Protein AF-A0A914S9L3-F1 (afdb_monomer_lite)

Foldseek 3Di:
DDDDQPLVPDDLVVCVVVLPQDDPDDDVSVVVNVVSVVVSCVSCVCVPPDDPPPDDDDDFDDDDPVLVVVVVVLLVPWPQEEEEDEPQLCDPPDHLQRSLVVVLVSLHQYEYYDNRPCSVHDPHPRYDDPPPLVSQQPTQEYEYAQDDQDVVVPSVPSHHPNHDYHYHHRDPD

pLDDT: mean 90.33, std 7.85, range [49.84, 98.0]

Sequence (173 aa):
FIEFPIDVLFPYQTVVAEAGLVKNPQGFQKILNFYLFYHISRQFGDAHNVTDTTPIPVTIPQPKLEDIEKVADIIAKAERPLLLLGSQSTLPPIKASDLRSIVEKLGIPTYLGGMSRGLLGAKSDIQMRQNRREALKDADVVILAGTVCDFRLGYGKVLSRKSKVISINRDYS

Radius of gyration: 26.22 Å; chains: 1; bounding box: 66×36×62 Å

Secondary structure (DSSP, 8-state):
-----HHHHS-HHHHHHHS-PPSS--THHHHHHHHHHHHHHHHHTTTTS----SPPPPP-PPPPHHHHHHHHHHHHT-SSEEEEE-GGGGSTTS-HHHHHHHHHHH---EEE-GGGTTTT-TT-SSEE-S-HHHHHHH-SEEEEES--SSGGGGGGTTS-TTSEEEEE-S---

Structure (mmCIF, N/CA/C/O backbone):
data_AF-A0A914S9L3-F1
#
_entry.id   AF-A0A914S9L3-F1
#
loop_
_atom_site.group_PDB
_atom_site.id
_atom_site.type_symbol
_atom_site.label_atom_id
_atom_site.label_alt_id
_atom_site.label_comp_id
_atom_site.label_asym_id
_atom_site.label_entity_id
_atom_site.label_seq_id
_atom_site.pdbx_PDB_ins_code
_atom_site.Cartn_x
_atom_site.Cartn_y
_atom_site.Cartn_z
_atom_site.occupancy
_atom_site.B_iso_or_equiv
_atom_site.auth_seq_id
_atom_site.auth_comp_id
_atom_site.auth_asym_id
_atom_site.auth_atom_id
_atom_site.pdbx_PDB_model_num
ATOM 1 N N . PHE A 1 1 ? 25.127 16.472 -15.544 1.00 49.84 1 PHE A N 1
ATOM 2 C CA . PHE A 1 1 ? 24.854 15.833 -16.842 1.00 49.84 1 PHE A CA 1
ATOM 3 C C . PHE A 1 1 ? 24.747 14.341 -16.593 1.00 49.84 1 PHE A C 1
ATOM 5 O O . PHE A 1 1 ? 25.590 13.816 -15.880 1.00 49.84 1 PHE A O 1
ATOM 12 N N . ILE A 1 2 ? 23.665 13.702 -17.038 1.00 56.25 2 ILE A N 1
ATOM 13 C CA . ILE A 1 2 ? 23.521 12.243 -16.971 1.00 56.25 2 ILE A CA 1
ATOM 14 C C . ILE A 1 2 ? 24.051 11.730 -18.306 1.00 56.25 2 ILE A C 1
ATOM 16 O O . ILE A 1 2 ? 23.477 12.053 -19.343 1.00 56.25 2 ILE A O 1
ATOM 20 N N . GLU A 1 3 ? 25.167 11.011 -18.285 1.00 64.19 3 GLU A N 1
ATOM 21 C CA . GLU A 1 3 ? 25.662 10.302 -19.463 1.00 64.19 3 GLU A CA 1
ATOM 22 C C . GLU A 1 3 ? 24.823 9.039 -19.622 1.00 64.19 3 GLU A C 1
ATOM 24 O O . GLU A 1 3 ? 24.785 8.189 -18.731 1.00 64.19 3 GLU A O 1
ATOM 29 N N . PHE A 1 4 ? 24.075 8.966 -20.719 1.00 74.94 4 PHE A N 1
ATOM 30 C CA . PHE A 1 4 ? 23.221 7.828 -21.019 1.00 74.94 4 PHE A CA 1
ATOM 31 C C . PHE A 1 4 ? 23.832 7.038 -22.179 1.00 74.94 4 PHE A C 1
ATOM 33 O O . PHE A 1 4 ? 24.226 7.660 -23.170 1.00 74.94 4 PHE A O 1
ATOM 40 N N . PRO A 1 5 ? 23.925 5.701 -22.087 1.00 77.94 5 PRO A N 1
ATOM 41 C CA . PRO A 1 5 ? 24.462 4.891 -23.172 1.00 77.94 5 PRO A CA 1
ATOM 42 C C . PRO A 1 5 ? 23.642 5.066 -24.458 1.00 77.94 5 PRO A C 1
ATOM 44 O O . PRO A 1 5 ? 22.407 5.039 -24.443 1.00 77.94 5 PRO A O 1
ATOM 47 N N . ILE A 1 6 ? 24.332 5.289 -25.576 1.00 78.81 6 ILE A N 1
ATOM 48 C CA . ILE A 1 6 ? 23.706 5.604 -26.870 1.00 78.81 6 ILE A CA 1
ATOM 49 C C . ILE A 1 6 ? 22.896 4.426 -27.436 1.00 78.81 6 ILE A C 1
ATOM 51 O O . ILE A 1 6 ? 21.901 4.610 -28.131 1.00 78.81 6 ILE A O 1
ATOM 55 N N . ASP A 1 7 ? 23.277 3.207 -27.080 1.00 76.38 7 ASP A N 1
ATOM 56 C CA . ASP A 1 7 ? 22.676 1.939 -27.487 1.00 76.38 7 ASP A CA 1
ATOM 57 C C . ASP A 1 7 ? 21.311 1.642 -26.849 1.00 76.38 7 ASP A C 1
ATOM 59 O O . ASP A 1 7 ? 20.641 0.692 -27.249 1.00 76.38 7 ASP A O 1
ATOM 63 N N . VAL A 1 8 ? 20.866 2.469 -25.899 1.00 78.94 8 VAL A N 1
ATOM 64 C CA . VAL A 1 8 ? 19.564 2.314 -25.230 1.00 78.94 8 VAL A CA 1
ATOM 65 C C . VAL A 1 8 ? 18.467 3.152 -25.889 1.00 78.94 8 VAL A C 1
ATOM 67 O O . VAL A 1 8 ? 17.295 2.783 -25.842 1.00 78.94 8 VAL A O 1
ATOM 70 N N . LEU A 1 9 ? 18.822 4.293 -26.484 1.00 80.38 9 LEU A N 1
ATOM 71 C CA . LEU A 1 9 ? 17.847 5.274 -26.980 1.00 80.38 9 LEU A CA 1
ATOM 72 C C . LEU A 1 9 ? 17.793 5.367 -28.503 1.00 80.38 9 LEU A C 1
ATOM 74 O O . LEU A 1 9 ? 16.810 5.884 -29.036 1.00 80.38 9 LEU A O 1
ATOM 78 N N . PHE A 1 10 ? 18.831 4.898 -29.199 1.00 85.19 10 PHE A N 1
ATOM 79 C CA . PHE A 1 10 ? 18.973 5.110 -30.634 1.00 85.19 10 PHE A CA 1
ATOM 80 C C . PHE A 1 10 ? 18.901 3.808 -31.444 1.00 85.19 10 PHE A C 1
ATOM 82 O O . PHE A 1 10 ? 19.302 2.746 -30.962 1.00 85.19 10 PHE A O 1
ATOM 89 N N . PRO A 1 11 ? 18.410 3.869 -32.697 1.00 85.69 11 PRO A N 1
ATOM 90 C CA . PRO A 1 11 ? 18.374 2.713 -33.585 1.00 85.69 11 PRO A CA 1
ATOM 91 C C . PRO A 1 11 ? 19.768 2.151 -33.875 1.00 85.69 11 PRO A C 1
ATOM 93 O O . PRO A 1 11 ? 20.753 2.892 -33.906 1.00 85.69 11 PRO A O 1
ATOM 96 N N . TYR A 1 12 ? 19.825 0.860 -34.217 1.00 87.31 12 TYR A N 1
ATOM 97 C CA . TYR A 1 12 ? 21.055 0.133 -34.562 1.00 87.31 12 TYR A CA 1
ATOM 98 C C . TYR A 1 12 ? 21.998 0.920 -35.488 1.00 87.31 12 TYR A C 1
ATOM 100 O O . TYR A 1 12 ? 23.195 1.008 -35.231 1.00 87.31 12 TYR A O 1
ATOM 108 N N . GLN A 1 13 ? 21.461 1.540 -36.545 1.00 87.81 13 GLN A N 1
ATOM 109 C CA . GLN A 1 13 ? 22.257 2.289 -37.525 1.00 87.81 13 GLN A CA 1
ATOM 110 C C . GLN A 1 13 ? 23.006 3.473 -36.898 1.00 87.81 13 GLN A C 1
ATOM 112 O O . GLN A 1 13 ? 24.176 3.694 -37.205 1.00 87.81 13 GLN A O 1
ATOM 117 N N . THR A 1 14 ? 22.348 4.207 -35.999 1.00 89.00 14 THR A N 1
ATOM 118 C CA . THR A 1 14 ? 22.943 5.333 -35.270 1.00 89.00 14 THR A CA 1
ATOM 119 C C . THR A 1 14 ? 24.004 4.841 -34.293 1.00 89.00 14 THR A C 1
ATOM 121 O O . THR A 1 14 ? 25.092 5.402 -34.231 1.00 89.00 14 THR A O 1
ATOM 124 N N . VAL A 1 15 ? 23.724 3.746 -33.584 1.00 88.25 15 VAL A N 1
ATOM 125 C CA . VAL A 1 15 ? 24.660 3.160 -32.617 1.00 88.25 15 VAL A CA 1
ATOM 126 C C . VAL A 1 15 ? 25.930 2.674 -33.308 1.00 88.25 15 VAL A C 1
ATOM 128 O O . VAL A 1 15 ? 27.018 2.972 -32.839 1.00 88.25 15 VAL A O 1
ATOM 131 N N . VAL A 1 16 ? 25.823 1.989 -34.451 1.00 87.69 16 VAL A N 1
ATOM 132 C CA . VAL A 1 16 ? 26.992 1.523 -35.221 1.00 87.69 16 VAL A CA 1
ATOM 133 C C . VAL A 1 16 ? 27.832 2.687 -35.751 1.00 87.69 16 VAL A C 1
ATOM 135 O O . VAL A 1 16 ? 29.059 2.584 -35.768 1.00 87.69 16 VAL A O 1
ATOM 138 N N . ALA A 1 17 ? 27.198 3.784 -36.173 1.00 87.44 17 ALA A N 1
ATOM 139 C CA . ALA A 1 17 ? 27.902 4.968 -36.664 1.00 87.44 17 ALA A CA 1
ATOM 140 C C . ALA A 1 17 ? 28.717 5.661 -35.558 1.00 87.44 17 ALA A C 1
ATOM 142 O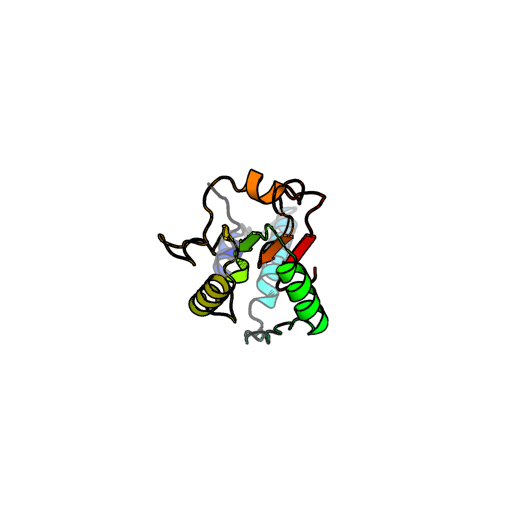 O . ALA A 1 17 ? 29.843 6.091 -35.802 1.00 87.44 17 ALA A O 1
ATOM 143 N N . GLU A 1 18 ? 28.173 5.707 -34.342 1.00 86.31 18 GLU A N 1
ATOM 144 C CA . GLU A 1 18 ? 28.767 6.383 -33.181 1.00 86.31 18 GLU A CA 1
ATOM 145 C C . GLU A 1 18 ? 29.601 5.444 -32.287 1.00 86.31 18 GLU A C 1
ATOM 147 O O . GLU A 1 18 ? 30.275 5.887 -31.360 1.00 86.31 18 GLU A O 1
ATOM 152 N N . ALA A 1 19 ? 29.616 4.138 -32.573 1.00 84.31 19 ALA A N 1
ATOM 153 C CA . ALA A 1 19 ? 30.314 3.115 -31.788 1.00 84.31 19 ALA A CA 1
ATOM 154 C C . ALA A 1 19 ? 31.848 3.239 -31.781 1.00 84.31 19 ALA A C 1
ATOM 156 O O . ALA A 1 19 ? 32.520 2.469 -31.097 1.00 84.31 19 ALA A O 1
ATOM 157 N N . GLY A 1 20 ? 32.423 4.157 -32.563 1.00 84.88 20 GLY A N 1
ATOM 158 C CA . GLY A 1 20 ? 33.872 4.363 -32.620 1.00 84.88 20 GLY A CA 1
ATOM 159 C C . GLY A 1 20 ? 34.635 3.260 -33.364 1.00 84.88 20 GLY A C 1
ATOM 160 O O . GLY A 1 20 ? 35.818 3.043 -33.100 1.00 84.88 20 GLY A O 1
ATOM 161 N N . LEU A 1 21 ? 33.985 2.553 -34.297 1.00 86.44 21 LEU A N 1
ATOM 162 C CA . LEU A 1 21 ? 34.627 1.520 -35.116 1.00 86.44 21 LEU A CA 1
ATOM 163 C C . LEU A 1 21 ? 35.673 2.135 -36.062 1.00 86.44 21 LEU A C 1
ATOM 165 O O . LEU A 1 21 ? 35.363 2.957 -36.925 1.00 86.44 21 LEU A O 1
ATOM 169 N N . VAL A 1 22 ? 36.926 1.693 -35.936 1.00 88.25 22 VAL A N 1
ATOM 170 C CA . VAL A 1 22 ? 38.043 2.204 -36.747 1.00 88.25 22 VAL A CA 1
ATOM 171 C C . VAL A 1 22 ? 38.074 1.522 -38.120 1.00 88.25 22 VAL A C 1
ATOM 173 O O . VAL A 1 22 ? 38.009 0.294 -38.204 1.00 88.25 22 VAL A O 1
ATOM 176 N N . LYS A 1 23 ? 38.230 2.295 -39.206 1.00 81.56 23 LYS A N 1
ATOM 177 C CA . LYS A 1 23 ? 38.482 1.755 -40.557 1.00 81.56 23 LYS A CA 1
ATOM 178 C C . LYS A 1 23 ? 39.932 1.258 -40.652 1.00 81.56 23 LYS A C 1
ATOM 180 O O . LYS A 1 23 ? 40.851 2.022 -40.391 1.00 81.56 23 L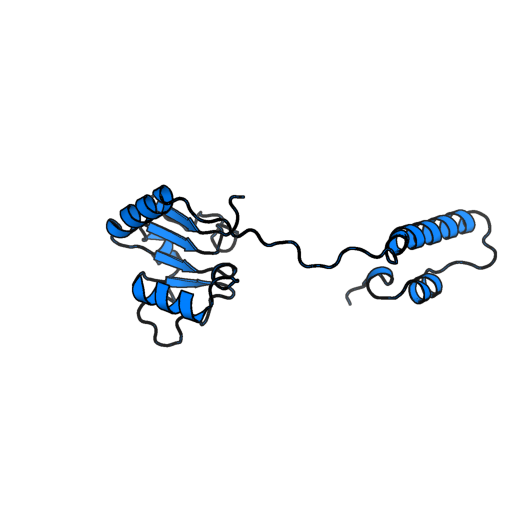YS A O 1
ATOM 185 N N . ASN A 1 24 ? 40.129 0.001 -41.062 1.00 85.25 24 ASN A N 1
ATOM 186 C CA . ASN A 1 24 ? 41.428 -0.698 -41.137 1.00 85.25 24 ASN A CA 1
ATOM 187 C C . ASN A 1 24 ? 42.161 -0.869 -39.784 1.00 85.25 24 ASN A C 1
ATOM 189 O O . ASN A 1 24 ? 43.289 -0.398 -39.629 1.00 85.25 24 ASN A O 1
ATOM 193 N N . PRO A 1 25 ? 41.561 -1.572 -38.804 1.00 85.75 25 PRO A N 1
ATOM 194 C CA . PRO A 1 25 ? 42.150 -1.733 -37.476 1.00 85.75 25 PRO A CA 1
ATOM 195 C C . PRO A 1 25 ? 43.428 -2.588 -37.501 1.00 85.75 25 PRO A C 1
ATOM 197 O O . PRO A 1 25 ? 43.487 -3.639 -38.150 1.00 85.75 25 PRO A O 1
ATOM 200 N N . GLN A 1 26 ? 44.439 -2.186 -36.727 1.00 88.31 26 GLN A N 1
ATOM 201 C CA . GLN A 1 26 ? 45.684 -2.939 -36.525 1.00 88.31 26 GLN A CA 1
ATOM 202 C C . GLN A 1 26 ? 45.904 -3.283 -35.045 1.00 88.31 26 GLN A C 1
ATOM 204 O O . GLN A 1 26 ? 45.507 -2.539 -34.149 1.00 88.31 26 GLN A O 1
ATOM 209 N N . GLY A 1 27 ? 46.536 -4.432 -34.777 1.00 90.81 27 GLY A N 1
ATOM 210 C CA . GLY A 1 27 ? 46.868 -4.871 -33.415 1.00 90.81 27 GLY A CA 1
ATOM 211 C C . GLY A 1 27 ? 45.658 -4.888 -32.470 1.00 90.81 27 GLY A C 1
ATOM 212 O O . GLY A 1 27 ? 44.623 -5.475 -32.789 1.00 90.81 27 GLY A O 1
ATOM 213 N N . PHE A 1 28 ? 45.778 -4.209 -31.325 1.00 88.94 28 PHE A N 1
ATOM 214 C CA . PHE A 1 28 ? 44.733 -4.104 -30.296 1.00 88.94 28 PHE A CA 1
ATOM 215 C C . PHE A 1 28 ? 43.406 -3.525 -30.820 1.00 88.94 28 PHE A C 1
ATOM 217 O O . PHE A 1 28 ? 42.339 -3.922 -30.357 1.00 88.94 28 PHE A O 1
ATOM 224 N N . GLN A 1 29 ? 43.440 -2.664 -31.846 1.00 87.62 29 GLN A N 1
ATOM 225 C CA . GLN A 1 29 ? 42.220 -2.103 -32.439 1.00 87.62 29 GLN A CA 1
ATOM 226 C C . GLN A 1 29 ? 41.338 -3.172 -33.095 1.00 87.62 29 GLN A C 1
ATOM 228 O O . GLN A 1 29 ? 40.126 -2.998 -33.161 1.00 87.62 29 GLN A O 1
ATOM 233 N N . LYS A 1 30 ? 41.907 -4.300 -33.553 1.00 88.94 30 LYS A N 1
ATOM 234 C CA . LYS A 1 30 ? 41.105 -5.419 -34.082 1.00 88.94 30 LYS A CA 1
ATOM 235 C C . LYS A 1 30 ? 40.271 -6.066 -32.982 1.00 88.94 30 LYS A C 1
ATOM 237 O O . LYS A 1 30 ? 39.103 -6.365 -33.204 1.00 88.94 30 LYS A O 1
ATOM 242 N N . ILE A 1 31 ? 40.873 -6.247 -31.806 1.00 91.25 31 ILE A N 1
ATOM 243 C CA . ILE A 1 31 ? 40.211 -6.819 -30.629 1.00 91.25 31 ILE A CA 1
ATOM 244 C C . ILE A 1 31 ? 39.111 -5.869 -30.154 1.00 91.25 31 ILE A C 1
ATOM 246 O O . ILE A 1 31 ? 37.989 -6.304 -29.912 1.00 91.25 31 ILE A O 1
ATOM 250 N N . LEU A 1 32 ? 39.411 -4.568 -30.094 1.00 90.50 32 LEU A N 1
ATOM 251 C CA . LEU A 1 32 ? 38.443 -3.549 -29.699 1.00 90.50 32 LEU A CA 1
ATOM 252 C C . LEU A 1 32 ? 37.257 -3.471 -30.675 1.00 90.50 32 LEU A C 1
ATOM 254 O O . LEU A 1 32 ? 36.113 -3.547 -30.237 1.00 90.50 32 LEU A O 1
ATOM 258 N N . ASN A 1 33 ? 37.508 -3.403 -31.989 1.00 92.75 33 ASN A N 1
ATOM 259 C CA . ASN A 1 33 ? 36.442 -3.419 -32.997 1.00 92.75 33 ASN A CA 1
ATOM 260 C C . ASN A 1 33 ? 35.598 -4.701 -32.915 1.00 92.75 33 ASN A C 1
ATOM 262 O O . ASN A 1 33 ? 34.377 -4.624 -33.013 1.00 92.75 33 ASN A O 1
ATOM 266 N N . PHE A 1 34 ? 36.226 -5.869 -32.730 1.00 91.81 34 PHE A N 1
ATOM 267 C CA . PHE A 1 34 ? 35.504 -7.135 -32.573 1.00 91.81 34 PHE A CA 1
ATOM 268 C C . PHE A 1 34 ? 34.586 -7.109 -31.348 1.00 91.81 34 PHE A C 1
ATOM 270 O O . PHE A 1 34 ? 33.416 -7.466 -31.457 1.00 91.81 34 PHE A O 1
ATOM 277 N N . TYR A 1 35 ? 35.090 -6.645 -30.202 1.00 92.06 35 TYR A N 1
ATOM 278 C CA . TYR A 1 35 ? 34.305 -6.522 -28.977 1.00 92.06 35 TYR A CA 1
ATOM 279 C C . TYR A 1 35 ? 33.110 -5.577 -29.152 1.00 92.06 35 TYR A C 1
ATOM 281 O O . TYR A 1 35 ? 31.988 -5.951 -28.817 1.00 92.06 35 TYR A O 1
ATOM 289 N N . LEU A 1 36 ? 33.337 -4.385 -29.714 1.00 90.88 36 LEU A N 1
ATOM 290 C CA . LEU A 1 36 ? 32.282 -3.398 -29.959 1.00 90.88 36 LEU A CA 1
ATOM 291 C C . LEU A 1 36 ? 31.215 -3.958 -30.900 1.00 90.88 36 LEU A C 1
ATOM 293 O O . LEU A 1 36 ? 30.026 -3.896 -30.600 1.00 90.88 36 LEU A O 1
ATOM 297 N N . PHE A 1 37 ? 31.637 -4.579 -32.001 1.00 90.31 37 PHE A N 1
ATOM 298 C CA . PHE A 1 37 ? 30.714 -5.182 -32.952 1.00 90.31 37 PHE A CA 1
ATOM 299 C C . PHE A 1 37 ? 29.922 -6.340 -32.334 1.00 90.31 37 PHE A C 1
ATOM 301 O O . PHE A 1 37 ? 28.712 -6.423 -32.528 1.00 90.31 37 PHE A O 1
ATOM 308 N N . TYR A 1 38 ? 30.570 -7.207 -31.549 1.00 91.50 38 TYR A N 1
ATOM 309 C CA . TYR A 1 38 ? 29.905 -8.293 -30.829 1.00 91.50 38 TYR A CA 1
ATOM 310 C C . TYR A 1 38 ? 28.891 -7.766 -29.807 1.00 91.50 38 TYR A C 1
ATOM 312 O O . TYR A 1 38 ? 27.777 -8.276 -29.735 1.00 91.50 38 TYR A O 1
ATOM 320 N N . HIS A 1 39 ? 29.248 -6.733 -29.041 1.00 89.06 39 HIS A N 1
ATOM 321 C CA . HIS A 1 39 ? 28.364 -6.125 -28.050 1.00 89.06 39 HIS A CA 1
ATOM 322 C C . HIS A 1 39 ? 27.108 -5.533 -28.699 1.00 89.06 39 HIS A C 1
ATOM 324 O O . HIS A 1 39 ? 25.997 -5.861 -28.287 1.00 89.06 39 HIS A O 1
ATOM 330 N N . ILE A 1 40 ? 27.277 -4.753 -29.772 1.00 89.94 40 ILE A N 1
ATOM 331 C CA . ILE A 1 40 ? 26.158 -4.175 -30.528 1.00 89.94 40 ILE A CA 1
ATOM 332 C C . ILE A 1 40 ? 25.315 -5.291 -31.156 1.00 89.94 40 ILE A C 1
ATOM 334 O O . ILE A 1 40 ? 24.093 -5.286 -31.039 1.00 89.94 40 ILE A O 1
ATOM 338 N N . SER A 1 41 ? 25.951 -6.295 -31.764 1.00 88.88 41 SER A N 1
ATOM 339 C CA . SER A 1 41 ? 25.240 -7.431 -32.364 1.00 88.88 41 SER A CA 1
ATOM 340 C C . SER A 1 41 ? 24.439 -8.220 -31.329 1.00 88.88 41 SER A C 1
ATOM 342 O O . SER A 1 41 ? 23.335 -8.656 -31.619 1.00 88.88 41 SER A O 1
ATOM 344 N N . ARG A 1 42 ? 24.957 -8.383 -30.108 1.00 89.25 42 ARG A N 1
ATOM 345 C CA . ARG A 1 42 ? 24.240 -9.036 -29.008 1.00 89.25 42 ARG A CA 1
ATOM 346 C C . ARG A 1 42 ? 23.064 -8.193 -28.512 1.00 89.25 42 ARG A C 1
ATOM 348 O O . ARG A 1 42 ? 22.011 -8.752 -28.237 1.00 89.25 42 ARG A O 1
ATOM 355 N N . GLN A 1 43 ? 23.242 -6.879 -28.393 1.00 88.38 43 GLN A N 1
ATOM 356 C CA . GLN A 1 43 ? 22.202 -5.964 -27.918 1.00 88.38 43 GLN A CA 1
ATOM 357 C C . GLN A 1 43 ? 21.021 -5.883 -28.897 1.00 88.38 43 GLN A C 1
ATOM 359 O O . GLN A 1 43 ? 19.867 -5.875 -28.478 1.00 88.38 43 GLN A O 1
ATOM 364 N N . PHE A 1 44 ? 21.308 -5.864 -30.203 1.00 87.81 44 PHE A N 1
ATOM 365 C CA . PHE A 1 44 ? 20.299 -5.747 -31.261 1.00 87.81 44 PHE A CA 1
ATOM 366 C C . PHE A 1 44 ? 19.903 -7.085 -31.905 1.00 87.81 44 PHE A C 1
ATOM 368 O O . PHE A 1 44 ? 18.999 -7.107 -32.737 1.00 87.81 44 PHE A O 1
ATOM 375 N N . GLY A 1 45 ? 20.544 -8.197 -31.531 1.00 85.50 45 GLY A N 1
ATOM 376 C CA . GLY A 1 45 ? 20.404 -9.495 -32.203 1.00 85.50 45 GLY A CA 1
ATOM 377 C C . GLY A 1 45 ? 18.979 -10.045 -32.217 1.00 85.50 45 GLY A C 1
ATOM 378 O O . GLY A 1 45 ? 18.559 -10.610 -33.221 1.00 85.50 45 GLY A O 1
ATOM 379 N N . ASP A 1 46 ? 18.218 -9.789 -31.152 1.00 82.06 46 ASP A N 1
ATOM 380 C CA . ASP A 1 46 ? 16.805 -10.171 -31.044 1.00 82.06 46 ASP A CA 1
ATOM 381 C C . ASP A 1 46 ? 15.838 -8.990 -31.236 1.00 82.06 46 ASP A C 1
ATOM 383 O O . ASP A 1 46 ? 14.623 -9.169 -31.174 1.00 82.06 46 ASP A O 1
ATOM 387 N N . ALA A 1 47 ? 16.341 -7.777 -31.499 1.00 78.12 47 ALA A N 1
ATOM 388 C CA . ALA A 1 47 ? 15.521 -6.561 -31.540 1.00 78.12 47 ALA A CA 1
ATOM 389 C C . ALA A 1 47 ? 14.485 -6.551 -32.678 1.00 78.12 47 ALA A C 1
ATOM 391 O O . ALA A 1 47 ? 13.512 -5.801 -32.626 1.00 78.12 47 ALA A O 1
ATOM 392 N N . HIS A 1 48 ? 14.698 -7.369 -33.712 1.00 78.38 48 HIS A N 1
ATOM 393 C CA . HIS A 1 48 ? 13.817 -7.476 -34.878 1.00 78.38 48 HIS A CA 1
ATOM 394 C C . HIS A 1 48 ? 12.980 -8.757 -34.897 1.00 78.38 48 HIS A C 1
ATOM 396 O O . HIS A 1 48 ? 12.190 -8.954 -35.823 1.00 78.38 48 HIS A O 1
ATOM 402 N N . ASN A 1 49 ? 13.125 -9.621 -33.891 1.00 84.81 49 ASN A N 1
ATOM 403 C CA . ASN A 1 49 ? 12.280 -10.796 -33.773 1.00 84.81 49 ASN A CA 1
ATOM 404 C C . ASN A 1 49 ? 10.869 -10.352 -33.385 1.00 84.81 49 ASN A C 1
ATOM 406 O O . ASN A 1 49 ? 10.678 -9.599 -32.429 1.00 84.81 49 ASN A O 1
ATOM 410 N N . VAL A 1 50 ? 9.872 -10.819 -34.138 1.00 83.00 50 VAL A N 1
ATOM 411 C CA . VAL A 1 50 ? 8.468 -10.572 -33.809 1.00 83.00 50 VAL A CA 1
ATOM 412 C C . VAL A 1 50 ? 8.162 -11.337 -32.530 1.00 83.00 50 VAL A C 1
ATOM 414 O O . VAL A 1 50 ? 8.028 -12.559 -32.537 1.00 83.00 50 VAL A O 1
ATOM 417 N N . THR A 1 51 ? 8.096 -10.613 -31.421 1.00 82.19 51 THR A N 1
ATOM 418 C CA . THR A 1 51 ? 7.647 -11.147 -30.143 1.00 82.19 51 THR A CA 1
ATOM 419 C C . THR A 1 51 ? 6.155 -10.904 -30.000 1.00 82.19 51 THR A C 1
ATOM 421 O O . THR A 1 51 ? 5.615 -9.896 -30.467 1.00 82.19 51 THR A O 1
ATOM 424 N N . ASP A 1 52 ? 5.472 -11.858 -29.377 1.00 85.44 52 ASP A N 1
ATOM 425 C CA . ASP A 1 52 ? 4.089 -11.654 -28.983 1.00 85.44 52 ASP A CA 1
ATOM 426 C C . ASP A 1 52 ? 4.041 -10.515 -27.953 1.00 85.44 52 ASP A C 1
ATOM 428 O O . ASP A 1 52 ? 4.549 -10.629 -26.839 1.00 85.44 52 ASP A O 1
ATOM 432 N N . THR A 1 53 ? 3.482 -9.385 -28.375 1.00 85.38 53 THR A N 1
ATOM 433 C CA . THR A 1 53 ? 3.287 -8.184 -27.552 1.00 85.38 53 THR A CA 1
ATOM 434 C C . THR A 1 53 ? 1.861 -8.104 -27.018 1.00 85.38 53 THR A C 1
ATOM 436 O O . THR A 1 53 ? 1.461 -7.075 -26.466 1.00 85.38 53 THR A O 1
ATOM 439 N N . THR A 1 54 ? 1.070 -9.172 -27.180 1.00 90.56 54 THR A N 1
ATOM 440 C CA . THR A 1 54 ? -0.261 -9.214 -26.592 1.00 90.56 54 THR A CA 1
ATOM 441 C C . THR A 1 54 ? -0.172 -9.137 -25.064 1.00 90.56 54 THR A C 1
ATOM 443 O O . THR A 1 54 ? 0.794 -9.608 -24.454 1.00 90.56 54 THR A O 1
ATOM 446 N N . PRO A 1 55 ? -1.150 -8.490 -24.406 1.00 86.00 55 PRO A N 1
ATOM 447 C CA . PRO A 1 55 ? -1.137 -8.373 -22.958 1.00 86.00 55 PRO A CA 1
ATOM 448 C C . PRO A 1 55 ? -1.138 -9.751 -22.295 1.00 86.00 55 PRO A C 1
ATOM 450 O O . PRO A 1 55 ? -2.018 -10.573 -22.552 1.00 86.00 55 PRO A O 1
ATOM 453 N N . ILE A 1 56 ? -0.189 -9.972 -21.386 1.00 86.88 56 ILE A N 1
ATOM 454 C CA . ILE A 1 56 ? -0.169 -11.168 -20.541 1.00 86.88 56 ILE A CA 1
ATOM 455 C C . ILE A 1 56 ? -1.491 -11.218 -19.755 1.00 86.88 56 ILE A C 1
ATOM 457 O O . ILE A 1 56 ? -1.872 -10.204 -19.153 1.00 86.88 56 ILE A O 1
ATOM 461 N N . PRO A 1 57 ? -2.202 -12.362 -19.733 1.00 84.69 57 PRO A N 1
ATOM 462 C CA . PRO A 1 57 ? -3.447 -12.480 -18.991 1.00 84.69 57 PRO A CA 1
ATOM 463 C C . PRO A 1 57 ? -3.208 -12.186 -17.507 1.00 84.69 57 PRO A C 1
ATOM 465 O O . PRO A 1 57 ? -2.393 -12.824 -16.838 1.00 84.69 57 PRO A O 1
ATOM 468 N N . VAL A 1 58 ? -3.931 -11.197 -16.984 1.00 81.88 58 VAL A N 1
ATOM 469 C CA . VAL A 1 58 ? -3.797 -10.768 -15.591 1.00 81.88 58 VAL A CA 1
ATOM 470 C C . VAL A 1 58 ? -4.627 -11.688 -14.704 1.00 81.88 58 VAL A C 1
ATOM 472 O O . VAL A 1 58 ? -5.852 -11.715 -14.798 1.00 81.88 58 VAL A O 1
ATOM 475 N N . THR A 1 59 ? -3.966 -12.405 -13.798 1.00 84.19 59 THR A N 1
ATOM 476 C CA . THR A 1 59 ? -4.651 -13.155 -12.739 1.00 84.19 59 THR A CA 1
ATOM 477 C C . THR A 1 59 ? -4.846 -12.250 -11.527 1.00 84.19 59 THR A C 1
ATOM 479 O O . THR A 1 59 ? -3.892 -11.647 -11.038 1.00 84.19 59 THR A O 1
ATOM 482 N N . ILE A 1 60 ? -6.085 -12.135 -11.045 1.00 84.44 60 ILE A N 1
ATOM 483 C CA . ILE A 1 60 ? -6.425 -11.316 -9.875 1.00 84.44 60 ILE A CA 1
ATOM 484 C C . ILE A 1 60 ? -6.676 -12.267 -8.701 1.00 84.44 60 ILE A C 1
ATOM 486 O O . ILE A 1 60 ? -7.754 -12.870 -8.655 1.00 84.44 60 ILE A O 1
ATOM 490 N N . PRO A 1 61 ? -5.715 -12.434 -7.773 1.00 84.69 61 PRO A N 1
ATOM 491 C CA . PRO A 1 61 ? -5.908 -13.311 -6.629 1.00 84.69 61 PRO A CA 1
ATOM 492 C C . PRO A 1 61 ? -7.088 -12.810 -5.794 1.00 84.69 61 PRO A C 1
ATOM 494 O O . PRO A 1 61 ? -7.210 -11.614 -5.523 1.00 84.69 61 PRO A O 1
ATOM 497 N N . GLN A 1 62 ? -7.969 -13.733 -5.417 1.00 87.19 62 GLN A N 1
ATOM 498 C CA . GLN A 1 62 ? -9.086 -13.453 -4.523 1.00 87.19 62 GLN A CA 1
ATOM 499 C C . GLN A 1 62 ? -8.732 -13.935 -3.114 1.00 87.19 62 GLN A C 1
ATOM 501 O O . GLN A 1 62 ? -8.147 -15.015 -2.975 1.00 87.19 62 GLN A O 1
ATOM 506 N N . PRO A 1 63 ? -9.068 -13.166 -2.066 1.00 89.31 63 PRO A N 1
ATOM 507 C CA . PRO A 1 63 ? -8.891 -13.625 -0.696 1.00 89.31 63 PRO A CA 1
ATOM 508 C C . PRO A 1 63 ? -9.795 -14.832 -0.414 1.00 89.31 63 PRO A C 1
ATOM 510 O O . PRO A 1 63 ? -10.884 -14.957 -0.979 1.00 89.31 63 PRO A O 1
ATOM 513 N N . LYS A 1 64 ? -9.360 -15.715 0.488 1.00 93.31 64 LYS A N 1
ATOM 514 C CA . LYS A 1 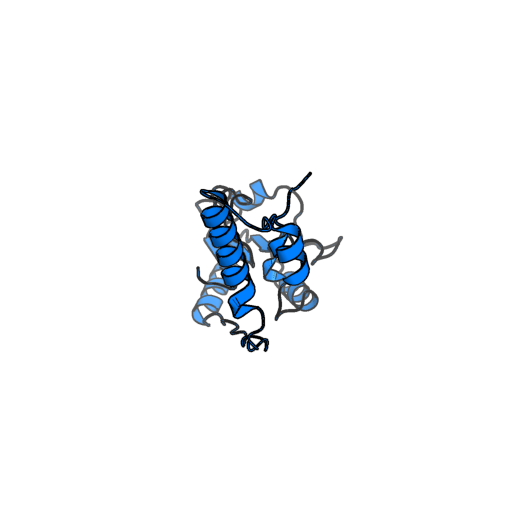64 ? -10.207 -16.808 0.977 1.00 93.31 64 LYS A CA 1
ATOM 515 C C . LYS A 1 64 ? -11.304 -16.240 1.876 1.00 93.31 64 LYS A C 1
ATOM 517 O O . LYS A 1 64 ? -11.080 -15.259 2.584 1.00 93.31 64 LYS A O 1
ATOM 522 N N . LEU A 1 65 ? -12.467 -16.890 1.890 1.00 95.31 65 LEU A N 1
ATOM 523 C CA . LEU A 1 65 ? -13.585 -16.475 2.743 1.00 95.31 65 LEU A CA 1
ATOM 524 C C . LEU A 1 65 ? -13.195 -16.481 4.231 1.00 95.31 65 LEU A C 1
ATOM 526 O O . LEU A 1 65 ? -13.472 -15.519 4.937 1.00 95.31 65 LEU A O 1
ATOM 530 N N . GLU A 1 66 ? -12.451 -17.501 4.661 1.00 96.25 66 GLU A N 1
ATOM 531 C CA . GLU A 1 66 ? -11.930 -17.636 6.029 1.00 96.25 66 GLU A CA 1
ATOM 532 C C . GLU A 1 66 ? -11.066 -16.433 6.458 1.00 96.25 66 GLU A C 1
ATOM 534 O O . GLU A 1 66 ? -11.151 -15.966 7.595 1.00 96.25 66 GLU A O 1
ATOM 539 N N . ASP A 1 67 ? -10.251 -15.893 5.542 1.00 94.00 67 ASP A N 1
ATOM 540 C CA . ASP A 1 67 ? -9.415 -14.719 5.815 1.00 94.00 67 ASP A CA 1
ATOM 541 C C . ASP A 1 67 ? -10.272 -13.454 5.954 1.00 94.00 67 ASP A C 1
ATOM 543 O O . ASP A 1 67 ? -10.006 -12.620 6.823 1.00 94.00 67 ASP A O 1
ATOM 547 N N . ILE A 1 68 ? -11.321 -13.321 5.133 1.00 94.75 68 ILE A N 1
ATOM 548 C CA . ILE A 1 68 ? -12.270 -12.201 5.205 1.00 94.75 68 ILE A CA 1
ATOM 549 C C . ILE A 1 68 ? -13.025 -12.226 6.538 1.00 94.75 68 ILE A C 1
ATOM 551 O O . ILE A 1 68 ? -13.081 -11.201 7.217 1.00 94.75 68 ILE A O 1
ATOM 555 N N . GLU A 1 69 ? -13.566 -13.379 6.933 1.00 96.81 69 GLU A N 1
ATOM 556 C CA . GLU A 1 69 ? -14.299 -13.551 8.195 1.00 96.81 69 GLU A CA 1
ATOM 557 C C . GLU A 1 69 ? -13.406 -13.245 9.400 1.00 96.81 69 GLU A C 1
ATOM 559 O O . GLU A 1 69 ? -13.776 -12.474 10.286 1.00 96.81 69 GLU A O 1
ATOM 564 N N . LYS A 1 70 ? -12.169 -13.750 9.390 1.00 96.75 70 LYS A N 1
ATOM 565 C CA . LYS A 1 70 ? -11.184 -13.472 10.438 1.00 96.75 70 LYS A CA 1
ATOM 566 C C . LYS A 1 70 ? -10.845 -11.986 10.543 1.00 96.75 70 LYS A C 1
ATOM 568 O O . LYS A 1 70 ? -10.707 -11.460 11.649 1.00 96.75 70 LYS A O 1
ATOM 573 N N . VAL A 1 71 ? -10.678 -11.303 9.411 1.00 96.25 71 VAL A N 1
ATOM 574 C CA . VAL A 1 71 ? -10.424 -9.857 9.383 1.00 96.25 71 VAL A CA 1
ATOM 575 C C . VAL A 1 71 ? -11.634 -9.086 9.907 1.00 96.25 71 VAL A C 1
ATOM 577 O O . VAL A 1 71 ? -11.454 -8.187 10.729 1.00 96.25 71 VAL A O 1
ATOM 580 N N . ALA A 1 72 ? -12.849 -9.459 9.499 1.00 96.06 72 ALA A N 1
ATOM 581 C CA . ALA A 1 72 ? -14.082 -8.845 9.982 1.00 96.06 72 ALA A CA 1
ATOM 582 C C . ALA A 1 72 ? -14.218 -8.975 11.508 1.00 96.06 72 ALA A C 1
ATOM 584 O O . ALA A 1 72 ? -14.453 -7.975 12.184 1.00 96.06 72 ALA A O 1
ATOM 585 N N . ASP A 1 73 ? -13.954 -10.158 12.065 1.00 97.06 73 ASP A N 1
ATOM 586 C CA . ASP A 1 73 ? -13.961 -10.410 13.510 1.00 97.06 73 ASP A CA 1
ATOM 587 C C . ASP A 1 73 ? -12.925 -9.579 14.277 1.00 97.06 73 ASP A C 1
ATOM 589 O O . ASP A 1 73 ? -13.182 -9.123 15.395 1.00 97.06 73 ASP A O 1
ATOM 593 N N . ILE A 1 74 ? -11.728 -9.403 13.706 1.00 97.25 74 ILE A N 1
ATOM 594 C CA . ILE A 1 74 ? -10.675 -8.579 14.311 1.00 97.25 74 ILE A CA 1
ATOM 595 C C . ILE A 1 74 ? -11.101 -7.112 14.334 1.00 97.25 74 ILE A C 1
ATOM 597 O O . ILE A 1 74 ? -10.926 -6.458 15.359 1.00 97.25 74 ILE A O 1
ATOM 601 N N . ILE A 1 75 ? -11.657 -6.610 13.229 1.00 96.25 75 ILE A N 1
ATOM 602 C CA . ILE A 1 75 ? -12.102 -5.218 13.107 1.00 96.25 75 ILE A CA 1
ATOM 603 C C . ILE A 1 75 ? -13.303 -4.954 14.021 1.00 96.25 75 ILE A C 1
ATOM 605 O O . ILE A 1 75 ? -13.323 -3.935 14.702 1.00 96.25 75 ILE A O 1
ATOM 609 N N . ALA A 1 76 ? -14.263 -5.879 14.104 1.00 96.06 76 ALA A N 1
ATOM 610 C CA . ALA A 1 76 ? -15.451 -5.740 14.948 1.00 96.06 76 ALA A CA 1
ATOM 611 C C . ALA A 1 76 ? -15.125 -5.643 16.450 1.00 96.06 76 ALA A C 1
ATOM 613 O O . ALA A 1 76 ? -15.885 -5.050 17.210 1.00 96.06 76 ALA A O 1
ATOM 614 N N . LYS A 1 77 ? -13.998 -6.223 16.882 1.00 96.62 77 LYS A N 1
ATOM 615 C CA . LYS A 1 77 ? -13.513 -6.189 18.273 1.00 96.62 77 LYS A CA 1
ATOM 616 C C . LYS A 1 77 ? -12.491 -5.074 18.528 1.00 96.62 77 LYS A C 1
ATOM 618 O O . LYS A 1 77 ? -11.982 -4.988 19.641 1.00 96.62 77 LYS A O 1
ATOM 623 N N . ALA A 1 78 ? -12.138 -4.287 17.511 1.00 97.00 78 ALA A N 1
ATOM 624 C CA . ALA A 1 78 ? -11.142 -3.231 17.628 1.00 97.00 78 ALA A CA 1
ATOM 625 C C . ALA A 1 78 ? -11.747 -1.988 18.290 1.00 97.00 78 ALA A C 1
ATOM 627 O O . ALA A 1 78 ? -12.793 -1.499 17.872 1.00 97.00 78 ALA A O 1
ATOM 628 N N . GLU A 1 79 ? -11.056 -1.440 19.281 1.00 96.38 79 GLU A N 1
ATOM 629 C CA . GLU A 1 79 ? -11.439 -0.183 19.926 1.00 96.38 79 GLU A CA 1
ATOM 630 C C . GLU A 1 79 ? -10.857 1.027 19.186 1.00 96.38 79 GLU A C 1
ATOM 632 O O . GLU A 1 79 ? -11.460 2.100 19.157 1.00 96.38 79 GLU A O 1
ATOM 637 N N . ARG A 1 80 ? -9.666 0.877 18.592 1.00 96.44 80 ARG A N 1
ATOM 638 C CA . ARG A 1 80 ? -8.920 1.953 17.921 1.00 96.44 80 ARG A CA 1
ATOM 639 C C . ARG A 1 80 ? -8.354 1.475 16.573 1.00 96.44 80 ARG A C 1
ATOM 641 O O . ARG A 1 80 ? -7.133 1.516 16.374 1.00 96.44 80 ARG A O 1
ATOM 648 N N . PRO A 1 81 ? -9.217 1.030 15.635 1.00 97.38 81 PRO A N 1
ATOM 649 C CA . PRO A 1 81 ? -8.767 0.580 14.328 1.00 97.38 81 PRO A CA 1
ATOM 650 C C . PRO A 1 81 ? -8.206 1.748 13.515 1.00 97.38 81 PRO A C 1
ATOM 652 O O . PRO A 1 81 ? -8.739 2.858 13.531 1.00 97.38 81 PRO A O 1
ATOM 655 N N . LEU A 1 82 ? -7.146 1.481 12.756 1.00 97.69 82 LEU A N 1
ATOM 656 C CA . LEU A 1 82 ? -6.516 2.459 11.882 1.00 97.69 82 LEU A CA 1
ATOM 657 C C . LEU A 1 82 ? -6.261 1.869 10.495 1.00 97.69 82 LEU A C 1
ATOM 659 O O . LEU A 1 82 ? -5.608 0.836 10.364 1.00 97.69 82 LEU A O 1
ATOM 663 N N . LEU A 1 83 ? -6.720 2.557 9.451 1.00 97.88 83 LEU A N 1
ATOM 664 C CA . LEU A 1 83 ? -6.498 2.180 8.058 1.00 97.88 83 LEU A CA 1
ATOM 665 C C . LEU A 1 83 ? -5.394 3.039 7.434 1.00 97.88 83 LEU A C 1
ATOM 667 O O . LEU A 1 83 ? -5.405 4.266 7.511 1.00 97.88 83 LEU A O 1
ATOM 671 N N . LEU A 1 84 ? -4.440 2.402 6.764 1.00 97.19 84 LEU A N 1
ATOM 672 C CA . LEU A 1 84 ? -3.418 3.063 5.967 1.00 97.19 84 LEU A CA 1
ATOM 673 C C . LEU A 1 84 ? -3.539 2.617 4.510 1.00 97.19 84 LEU A C 1
ATOM 675 O O . LEU A 1 84 ? -3.192 1.486 4.168 1.00 97.19 84 LEU A O 1
ATOM 679 N N . LEU A 1 85 ? -3.979 3.534 3.650 1.00 96.69 85 LEU A N 1
ATOM 680 C CA . LEU A 1 85 ? -4.050 3.307 2.210 1.00 96.69 85 LEU A CA 1
ATOM 681 C C . LEU A 1 85 ? -2.737 3.703 1.536 1.00 96.69 85 LEU A C 1
ATOM 683 O O . LEU A 1 85 ? -2.241 4.821 1.692 1.00 96.69 85 LEU A O 1
ATOM 687 N N . GLY A 1 86 ? -2.166 2.776 0.773 1.00 95.38 86 GLY A N 1
ATOM 688 C CA . GLY A 1 86 ? -0.992 3.004 -0.061 1.00 95.38 86 GLY A CA 1
ATOM 689 C C . GLY A 1 86 ? -1.322 3.093 -1.543 1.00 95.38 86 GLY A C 1
ATOM 690 O O . GLY A 1 86 ? -2.468 2.937 -1.964 1.00 95.38 86 GLY A O 1
ATOM 691 N N . SER A 1 87 ? -0.296 3.326 -2.361 1.00 94.25 87 SER A N 1
ATOM 692 C CA . SER A 1 87 ? -0.461 3.514 -3.805 1.00 94.25 87 SER A CA 1
ATOM 693 C C . SER A 1 87 ? -1.121 2.321 -4.498 1.00 94.25 87 SER A C 1
ATOM 695 O O . SER A 1 87 ? -1.901 2.529 -5.423 1.00 94.25 87 SER A O 1
ATOM 697 N N . GLN A 1 88 ? -0.864 1.085 -4.049 1.00 92.94 88 GLN A N 1
ATOM 698 C CA . GLN A 1 88 ? -1.415 -0.090 -4.733 1.00 92.94 88 GLN A CA 1
ATOM 699 C C . GLN A 1 88 ? -2.939 -0.197 -4.598 1.00 92.94 88 GLN A C 1
ATOM 701 O O . GLN A 1 88 ? -3.568 -0.805 -5.457 1.00 92.94 88 GLN A O 1
ATOM 706 N N . SER A 1 89 ? -3.536 0.430 -3.575 1.00 93.56 89 SER A N 1
ATOM 707 C CA . SER A 1 89 ? -4.995 0.444 -3.393 1.00 93.56 89 SER A CA 1
ATOM 708 C C . SER A 1 89 ? -5.725 1.145 -4.544 1.00 93.56 89 SER A C 1
ATOM 710 O O . SER A 1 89 ? -6.860 0.808 -4.844 1.00 93.56 89 SER A O 1
ATOM 712 N N . THR A 1 90 ? -5.058 2.084 -5.225 1.00 93.38 90 THR A N 1
ATOM 713 C CA . THR A 1 90 ? -5.633 2.861 -6.339 1.00 93.38 90 THR A CA 1
ATOM 714 C C . THR A 1 90 ? -5.505 2.188 -7.703 1.00 93.38 90 THR A C 1
ATOM 716 O O . THR A 1 90 ? -5.936 2.749 -8.710 1.00 93.38 90 THR A O 1
ATOM 719 N N . LEU A 1 91 ? -4.876 1.013 -7.760 1.00 91.38 91 LEU A N 1
ATOM 720 C CA . LEU A 1 91 ? -4.662 0.301 -9.011 1.00 91.38 91 LEU A CA 1
ATOM 721 C C . LEU A 1 91 ? -5.904 -0.524 -9.401 1.00 91.38 91 LEU A C 1
ATOM 723 O O . LEU A 1 91 ? -6.622 -0.997 -8.519 1.00 91.38 91 LEU A O 1
ATOM 727 N N . PRO A 1 92 ? -6.116 -0.787 -10.706 1.00 87.56 92 PRO A N 1
ATOM 728 C CA . PRO A 1 92 ? -7.172 -1.686 -11.172 1.00 87.56 92 PRO A CA 1
ATOM 729 C C . PRO A 1 92 ? -7.096 -3.073 -10.504 1.00 87.56 92 PRO A C 1
ATOM 731 O O . PRO A 1 92 ? -5.988 -3.531 -10.188 1.00 87.56 92 PRO A O 1
ATOM 734 N N . PRO A 1 93 ? -8.237 -3.771 -10.330 1.00 87.12 93 PRO A N 1
ATOM 735 C CA . PRO A 1 93 ? -9.507 -3.562 -11.046 1.00 87.12 93 PRO A CA 1
ATOM 736 C C . PRO A 1 93 ? -10.486 -2.571 -10.395 1.00 87.12 93 PRO A C 1
ATOM 738 O O . PRO A 1 93 ? -11.433 -2.142 -11.051 1.00 87.12 93 PRO A O 1
ATOM 741 N N . ILE A 1 94 ? -10.292 -2.214 -9.124 1.00 89.25 94 ILE A N 1
ATOM 742 C CA . ILE A 1 94 ? -11.239 -1.369 -8.386 1.00 89.25 94 ILE A CA 1
ATOM 743 C C . ILE A 1 94 ? -11.018 0.093 -8.780 1.00 89.25 94 ILE A C 1
ATOM 745 O O . ILE A 1 94 ? -9.891 0.588 -8.763 1.00 89.25 94 ILE A O 1
ATOM 749 N N . LYS A 1 95 ? -12.092 0.806 -9.134 1.00 94.06 95 LYS A N 1
ATOM 750 C CA . LYS A 1 95 ? -12.003 2.241 -9.428 1.00 94.06 95 LYS A CA 1
ATOM 751 C C . LYS A 1 95 ? -11.827 3.031 -8.136 1.00 94.06 95 LYS A C 1
ATOM 753 O O . LYS A 1 95 ? -12.375 2.680 -7.094 1.00 94.06 95 LYS A O 1
ATOM 758 N N . ALA A 1 96 ? -11.139 4.167 -8.222 1.00 94.06 96 ALA A N 1
ATOM 759 C CA . ALA A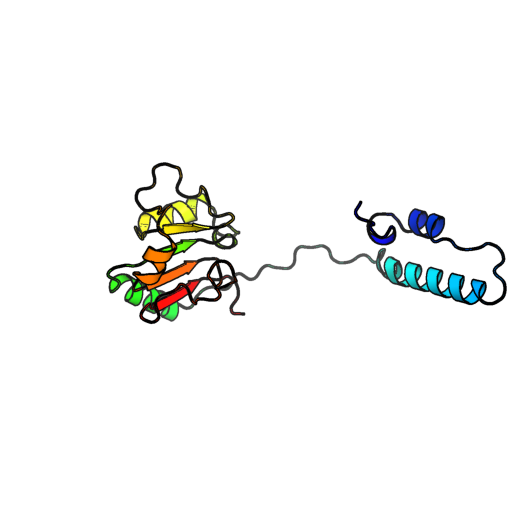 1 96 ? -10.956 5.055 -7.075 1.00 94.06 96 ALA A CA 1
ATOM 760 C C . ALA A 1 96 ? -12.293 5.512 -6.451 1.00 94.06 96 ALA A C 1
ATOM 762 O O . ALA A 1 96 ? -12.383 5.629 -5.233 1.00 94.06 96 ALA A O 1
ATOM 763 N N . SER A 1 97 ? -13.346 5.717 -7.254 1.00 94.69 97 SER A N 1
ATOM 764 C CA . SER A 1 97 ? -14.694 6.039 -6.756 1.00 94.69 97 SER A CA 1
ATOM 765 C C . SER A 1 97 ? -15.255 4.951 -5.842 1.00 94.69 97 SER A C 1
ATOM 767 O O . SER A 1 97 ? -15.781 5.249 -4.774 1.00 94.69 97 SER A O 1
ATOM 769 N N . ASP A 1 98 ? -15.095 3.693 -6.244 1.00 96.31 98 ASP A N 1
ATOM 770 C CA . ASP A 1 98 ? -15.665 2.548 -5.542 1.00 96.31 98 ASP A CA 1
ATOM 771 C C . ASP A 1 98 ? -14.884 2.301 -4.251 1.00 96.31 98 ASP A C 1
ATOM 773 O O . ASP A 1 98 ? -15.474 2.125 -3.185 1.00 96.31 98 ASP A O 1
ATOM 777 N N . LEU A 1 99 ? -13.549 2.398 -4.323 1.00 95.75 99 LEU A N 1
ATOM 778 C CA . LEU A 1 99 ? -12.681 2.342 -3.150 1.00 95.75 99 LEU A CA 1
ATOM 779 C C . LEU A 1 99 ? -13.041 3.433 -2.138 1.00 95.75 99 LEU A C 1
ATOM 781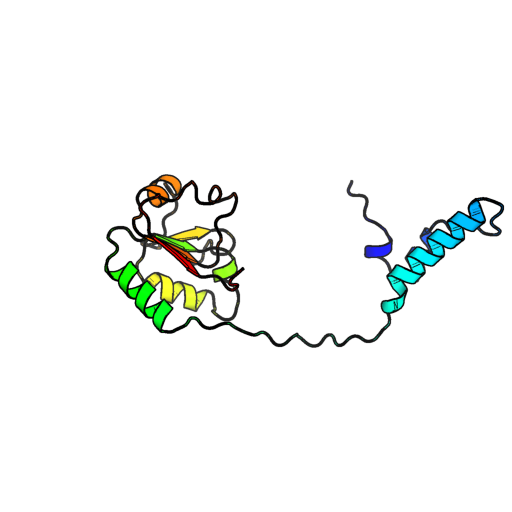 O O . LEU A 1 99 ? -13.157 3.144 -0.949 1.00 95.75 99 LEU A O 1
ATOM 785 N N . ARG A 1 100 ? -13.244 4.673 -2.598 1.00 96.12 100 ARG A N 1
ATOM 786 C CA . ARG A 1 100 ? -13.677 5.779 -1.741 1.00 96.12 100 ARG A CA 1
ATOM 787 C C . ARG A 1 100 ? -14.974 5.422 -1.013 1.00 96.12 100 ARG A C 1
ATOM 789 O O . ARG A 1 100 ? -15.014 5.523 0.208 1.00 96.12 100 ARG A O 1
ATOM 796 N N . SER A 1 101 ? -15.996 4.962 -1.736 1.00 96.38 101 SER A N 1
ATOM 797 C CA . SER A 1 101 ? -17.281 4.590 -1.136 1.00 96.38 101 SER A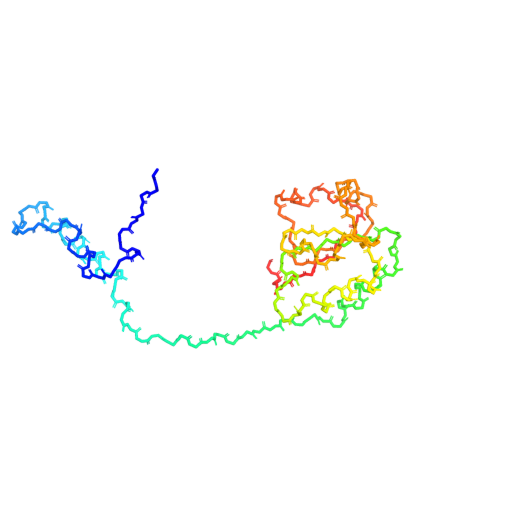 CA 1
ATOM 798 C C . SER A 1 101 ? -17.166 3.430 -0.144 1.00 96.38 101 SER A C 1
ATOM 800 O O . SER A 1 101 ? -17.866 3.425 0.864 1.00 96.38 101 SER A O 1
ATOM 802 N N . ILE A 1 102 ? -16.293 2.450 -0.396 1.00 95.06 102 ILE A N 1
ATOM 803 C CA . ILE A 1 102 ? -16.029 1.347 0.542 1.00 95.06 102 ILE A CA 1
ATOM 804 C C . ILE A 1 102 ? -15.387 1.880 1.827 1.00 95.06 102 ILE A C 1
ATOM 806 O O . ILE A 1 102 ? -15.826 1.540 2.921 1.00 95.06 102 ILE A O 1
ATOM 810 N N . VAL A 1 103 ? -14.376 2.740 1.706 1.00 96.38 103 VAL A N 1
ATOM 811 C CA . VAL A 1 103 ? -13.649 3.304 2.852 1.00 96.38 103 VAL A CA 1
ATOM 812 C C . VAL A 1 103 ? -14.553 4.214 3.688 1.00 96.38 103 VAL A C 1
ATOM 814 O O . VAL A 1 103 ? -14.544 4.121 4.912 1.00 96.38 103 VAL A O 1
ATOM 817 N N . GLU A 1 104 ? -15.387 5.033 3.042 1.00 96.44 104 GLU A N 1
ATOM 818 C CA . GLU A 1 104 ? -16.400 5.853 3.719 1.00 96.44 104 GLU A CA 1
ATOM 819 C C . GLU A 1 104 ? -17.423 4.985 4.472 1.00 96.44 104 GLU A C 1
ATOM 821 O O . GLU A 1 104 ? -17.756 5.298 5.612 1.00 96.44 104 GLU A O 1
ATOM 826 N N . LYS A 1 105 ? -17.864 3.859 3.890 1.00 96.06 105 LYS A N 1
ATOM 827 C CA . LYS A 1 105 ? -18.769 2.903 4.556 1.00 96.06 105 LYS A CA 1
ATOM 828 C C . LYS A 1 105 ? -18.129 2.181 5.739 1.00 96.06 105 LYS A C 1
ATOM 830 O O . LYS A 1 105 ? -18.826 1.892 6.704 1.00 96.06 105 LYS A O 1
ATOM 835 N N . LEU A 1 106 ? -16.832 1.873 5.664 1.00 94.81 106 LEU A N 1
ATOM 836 C CA . LEU A 1 106 ? -16.107 1.243 6.771 1.00 94.81 106 LEU A CA 1
ATOM 837 C C . LEU A 1 106 ? -16.009 2.169 7.988 1.00 94.81 106 LEU A C 1
ATOM 839 O O . LEU A 1 106 ? -15.942 1.680 9.110 1.00 94.81 106 LEU A O 1
ATOM 843 N N . GLY A 1 107 ? -15.973 3.490 7.783 1.00 95.81 107 GLY A N 1
ATOM 844 C CA . GLY A 1 107 ? -15.948 4.465 8.877 1.00 95.81 107 GLY A CA 1
ATOM 845 C C . GLY A 1 107 ? -14.658 4.466 9.711 1.00 95.81 107 GLY A C 1
ATOM 846 O O . GLY A 1 107 ? -14.593 5.133 10.740 1.00 95.81 107 GLY A O 1
ATOM 847 N N . ILE A 1 108 ? -13.626 3.727 9.290 1.00 97.38 108 ILE A N 1
ATOM 848 C CA . ILE A 1 108 ? -12.369 3.575 10.034 1.00 97.38 108 ILE A CA 1
ATOM 849 C C . ILE A 1 108 ? -11.494 4.827 9.840 1.00 97.38 108 ILE A C 1
ATOM 851 O O . ILE A 1 108 ? -11.302 5.263 8.697 1.00 97.38 108 ILE A O 1
ATOM 855 N N . PRO A 1 109 ? -10.888 5.381 10.910 1.00 97.44 109 PRO A N 1
ATOM 856 C CA . PRO A 1 109 ? -9.891 6.441 10.793 1.00 97.44 109 PRO A CA 1
ATOM 857 C C . PRO A 1 109 ? -8.776 6.071 9.803 1.00 97.44 109 PRO A C 1
ATOM 859 O O . PRO A 1 109 ? -8.131 5.029 9.926 1.00 97.44 109 PRO A O 1
ATOM 862 N N . THR A 1 110 ? -8.561 6.911 8.789 1.00 97.81 110 THR A N 1
ATOM 863 C CA . THR A 1 110 ? -7.772 6.552 7.603 1.00 97.81 110 THR A CA 1
ATOM 864 C C . THR A 1 110 ? -6.656 7.551 7.313 1.00 97.81 110 THR A C 1
ATOM 866 O O . THR A 1 110 ? -6.898 8.746 7.150 1.00 97.81 110 THR A O 1
ATOM 869 N N . TYR A 1 111 ? -5.432 7.057 7.131 1.00 97.44 111 TYR A N 1
ATOM 870 C CA . TYR A 1 111 ? -4.328 7.805 6.533 1.00 97.44 111 TYR A CA 1
ATOM 871 C C . TYR A 1 111 ? -4.159 7.447 5.055 1.00 97.44 111 TYR A C 1
ATOM 873 O O . TYR A 1 111 ? -4.118 6.276 4.680 1.00 97.44 111 TYR A O 1
ATOM 881 N N . LEU A 1 112 ? -3.975 8.472 4.220 1.00 96.69 112 LEU A N 1
ATOM 882 C CA . LEU A 1 112 ? -3.714 8.320 2.788 1.00 96.69 112 LEU A CA 1
ATOM 883 C C . LEU A 1 112 ? -2.228 8.549 2.483 1.00 96.69 112 LEU A C 1
ATOM 885 O O . LEU A 1 112 ? -1.662 9.604 2.792 1.00 96.69 112 LEU A O 1
ATOM 889 N N . GLY A 1 113 ? -1.589 7.562 1.860 1.00 93.94 113 GLY A N 1
ATOM 890 C CA . GLY A 1 113 ? -0.189 7.579 1.452 1.00 93.94 113 GLY A CA 1
ATOM 891 C C . GLY A 1 113 ? 0.003 7.390 -0.054 1.00 93.94 113 GLY A C 1
ATOM 892 O O . GLY A 1 113 ? -0.766 6.706 -0.730 1.00 93.94 113 GLY A O 1
ATOM 893 N N . GLY A 1 114 ? 1.075 7.977 -0.591 1.00 92.56 114 GLY A N 1
ATOM 894 C CA . GLY A 1 114 ? 1.438 7.827 -2.003 1.00 92.56 114 GLY A CA 1
ATOM 895 C C . GLY A 1 114 ? 0.339 8.332 -2.941 1.00 92.56 114 GLY A C 1
ATOM 896 O O . GLY A 1 114 ? -0.143 9.450 -2.756 1.00 92.56 114 GLY A O 1
ATOM 897 N N . MET A 1 115 ? -0.048 7.491 -3.904 1.00 94.44 115 MET A N 1
ATOM 898 C CA . MET A 1 115 ? -1.069 7.792 -4.919 1.00 94.44 115 MET A CA 1
ATOM 899 C C . MET A 1 115 ? -2.503 7.798 -4.376 1.00 94.44 115 MET A C 1
ATOM 901 O O . MET A 1 115 ? -3.392 8.323 -5.030 1.00 94.44 115 MET A O 1
ATOM 905 N N . SER A 1 116 ? -2.743 7.269 -3.169 1.00 95.31 116 SER A N 1
ATOM 906 C CA . SER A 1 116 ? -4.075 7.329 -2.541 1.00 95.31 116 SER A CA 1
ATOM 907 C C . SER A 1 116 ? -4.423 8.715 -1.987 1.00 95.31 116 SER A C 1
ATOM 909 O O . SER A 1 116 ? -5.556 8.955 -1.574 1.00 95.31 116 SER A O 1
ATOM 911 N N . ARG A 1 117 ? -3.471 9.659 -1.949 1.00 95.12 117 ARG A N 1
ATOM 912 C CA . ARG A 1 117 ? -3.739 11.018 -1.463 1.00 95.12 117 ARG A CA 1
ATOM 913 C C . ARG A 1 117 ? -4.763 11.719 -2.350 1.00 95.12 117 ARG A C 1
ATOM 915 O O . ARG A 1 117 ? -4.652 11.712 -3.566 1.00 95.12 117 ARG A O 1
ATOM 922 N N . GLY A 1 118 ? -5.736 12.359 -1.708 1.00 94.56 118 GLY A N 1
ATOM 923 C CA . GLY A 1 118 ? -6.851 13.025 -2.385 1.00 94.56 118 GLY A CA 1
ATOM 924 C C . GLY A 1 118 ? -8.093 12.147 -2.547 1.00 94.56 118 GLY A C 1
ATOM 925 O O . GLY A 1 118 ? -9.160 12.698 -2.794 1.00 94.56 118 GLY A O 1
ATOM 926 N N . LEU A 1 119 ? -7.996 10.829 -2.311 1.00 95.75 119 LEU A N 1
ATOM 927 C CA . LEU A 1 119 ? -9.100 9.877 -2.490 1.00 95.75 119 LEU A CA 1
ATOM 928 C C . LEU A 1 119 ? -10.387 10.276 -1.747 1.00 95.75 119 LEU A C 1
ATOM 930 O O . LEU A 1 119 ? -11.469 10.188 -2.315 1.00 95.75 119 LEU A O 1
ATOM 934 N N . LEU A 1 120 ? -10.273 10.730 -0.496 1.00 95.88 120 LEU A N 1
ATOM 935 C CA . LEU A 1 120 ? -11.422 11.067 0.359 1.00 95.88 120 LEU A CA 1
ATOM 936 C C . LEU A 1 120 ? -11.838 12.552 0.273 1.00 95.88 120 LEU A C 1
ATOM 938 O O . LEU A 1 120 ? -12.815 12.971 0.889 1.00 95.88 120 LEU A O 1
ATOM 942 N N . GLY A 1 121 ? -11.118 13.373 -0.496 1.00 93.38 121 GLY A N 1
ATOM 943 C CA . GLY A 1 121 ? -11.371 14.811 -0.591 1.00 93.38 121 GLY A CA 1
ATOM 944 C C . GLY A 1 121 ? -10.979 15.620 0.657 1.00 93.38 121 GLY A C 1
ATOM 945 O O . GLY A 1 121 ? -10.393 15.125 1.621 1.00 93.38 121 GLY A O 1
ATOM 946 N N . ALA A 1 122 ? -11.257 16.927 0.626 1.00 91.06 122 ALA A N 1
ATOM 947 C CA . ALA A 1 122 ? -10.794 17.865 1.654 1.00 91.06 122 ALA A CA 1
ATOM 948 C C . ALA A 1 122 ? -11.576 17.784 2.978 1.00 91.06 122 ALA A C 1
ATOM 950 O O . ALA A 1 122 ? -10.994 18.019 4.032 1.00 91.06 122 ALA A O 1
ATOM 951 N N . LYS A 1 123 ? -12.871 17.448 2.918 1.00 91.44 123 LYS A N 1
ATOM 952 C CA . LYS A 1 123 ? -13.815 17.488 4.050 1.00 91.44 123 LYS A CA 1
ATOM 953 C C . LYS A 1 123 ? -14.210 16.094 4.555 1.00 91.44 123 LYS A C 1
ATOM 955 O O . LYS A 1 123 ? -15.343 15.890 4.961 1.00 91.44 123 LYS A O 1
ATOM 960 N N . SER A 1 124 ? -13.313 15.117 4.445 1.00 94.75 124 SER A N 1
ATOM 961 C CA . SER A 1 124 ? -13.581 13.768 4.955 1.00 94.75 124 SER A CA 1
ATOM 962 C C . SER A 1 124 ? -13.412 13.714 6.469 1.00 94.75 124 SER A C 1
ATOM 964 O O . SER A 1 124 ? -12.330 14.035 6.966 1.00 94.75 124 SER A O 1
ATOM 966 N N . ASP A 1 125 ? -14.448 13.237 7.158 1.00 94.56 125 ASP A N 1
ATOM 967 C CA . ASP A 1 125 ? -14.477 13.086 8.619 1.00 94.56 125 ASP A CA 1
ATOM 968 C C . ASP A 1 125 ? -13.573 11.951 9.116 1.00 94.56 125 ASP A C 1
ATOM 970 O O . ASP A 1 125 ? -13.035 12.006 10.219 1.00 94.56 125 ASP A O 1
ATOM 974 N N . ILE A 1 126 ? -13.353 10.936 8.279 1.00 96.69 126 ILE A N 1
ATOM 975 C CA . ILE A 1 126 ? -12.529 9.769 8.620 1.00 96.69 126 ILE A CA 1
ATOM 976 C C . ILE A 1 126 ? -11.054 9.956 8.254 1.00 96.69 126 ILE A C 1
ATOM 978 O O . ILE A 1 126 ? -10.197 9.212 8.729 1.00 96.69 126 ILE A O 1
ATOM 982 N N . GLN A 1 127 ? -10.720 10.925 7.394 1.00 97.25 127 GLN A N 1
ATOM 983 C CA . GLN A 1 127 ? -9.344 11.100 6.946 1.00 97.25 127 GLN A CA 1
ATOM 984 C C . GLN A 1 127 ? -8.497 11.821 8.001 1.00 97.25 127 GLN A C 1
ATOM 986 O O . GLN A 1 127 ? -8.598 13.034 8.205 1.00 97.25 127 GLN A O 1
ATOM 991 N N . MET A 1 128 ? -7.529 11.104 8.556 1.00 96.38 128 MET A N 1
ATOM 992 C CA . MET A 1 128 ? -6.501 11.662 9.422 1.00 96.38 128 MET A CA 1
ATOM 993 C C . MET A 1 128 ? -5.347 12.245 8.592 1.00 96.38 128 MET A C 1
ATOM 995 O O . MET A 1 128 ? -4.925 11.690 7.574 1.00 96.38 128 MET A O 1
ATOM 999 N N . ARG A 1 129 ? -4.822 13.400 9.018 1.00 93.31 129 ARG A N 1
ATOM 1000 C CA . ARG A 1 129 ? -3.733 14.118 8.316 1.00 93.31 129 ARG A CA 1
ATOM 1001 C C . ARG A 1 129 ? -2.490 14.311 9.173 1.00 93.31 129 ARG A C 1
ATOM 1003 O O . ARG A 1 129 ? -1.383 14.231 8.653 1.00 93.31 129 ARG A O 1
ATOM 1010 N N . GLN A 1 130 ? -2.683 14.535 10.469 1.00 93.19 130 GLN A N 1
ATOM 1011 C CA . GLN A 1 130 ? -1.622 14.808 11.439 1.00 93.19 130 GLN A CA 1
ATOM 1012 C C . GLN A 1 130 ? -1.447 13.630 12.407 1.00 93.19 130 GLN A C 1
ATOM 1014 O O . GLN A 1 130 ? -2.222 12.677 12.357 1.00 93.19 130 GLN A O 1
ATOM 1019 N N . ASN A 1 131 ? -0.423 13.683 13.263 1.00 94.19 131 ASN A N 1
ATOM 1020 C CA . ASN A 1 131 ? -0.167 12.733 14.361 1.00 94.19 131 ASN A CA 1
ATOM 1021 C C . ASN A 1 131 ? -0.120 11.253 13.945 1.00 94.19 131 ASN A C 1
ATOM 1023 O O . ASN A 1 131 ? -0.488 10.357 14.701 1.00 94.19 131 ASN A O 1
ATOM 1027 N N . ARG A 1 132 ? 0.336 10.975 12.715 1.00 94.38 132 ARG A N 1
ATOM 1028 C CA . ARG A 1 132 ? 0.368 9.612 12.163 1.00 94.38 132 ARG A CA 1
ATOM 1029 C C . ARG A 1 132 ? 1.204 8.656 13.008 1.00 94.38 132 ARG A C 1
ATOM 1031 O O . ARG A 1 132 ? 0.850 7.491 13.137 1.00 94.38 132 ARG A O 1
ATOM 1038 N N . ARG A 1 133 ? 2.328 9.124 13.553 1.00 92.38 133 ARG A N 1
ATOM 1039 C CA . ARG A 1 133 ? 3.241 8.289 14.344 1.00 92.38 133 ARG A CA 1
ATOM 1040 C C . ARG A 1 133 ? 2.598 7.869 15.663 1.00 92.38 133 ARG A C 1
ATOM 1042 O O . ARG A 1 133 ? 2.737 6.719 16.055 1.00 92.38 133 ARG A O 1
ATOM 1049 N N . GLU A 1 134 ? 1.918 8.793 16.325 1.00 94.50 134 GLU A N 1
ATOM 1050 C CA . GLU A 1 134 ? 1.203 8.579 17.580 1.00 94.50 134 GLU A CA 1
ATOM 1051 C C . GLU A 1 134 ? 0.004 7.658 17.345 1.00 94.50 134 GLU A C 1
ATOM 1053 O O . GLU A 1 134 ? -0.095 6.619 17.987 1.00 94.50 134 GLU A O 1
ATOM 1058 N N . ALA A 1 135 ? -0.809 7.937 16.320 1.00 95.62 135 ALA A N 1
ATOM 1059 C CA . ALA A 1 135 ? -1.938 7.086 15.947 1.00 95.62 135 ALA A CA 1
ATOM 1060 C C . ALA A 1 135 ? -1.515 5.636 15.646 1.00 95.62 135 ALA A C 1
ATOM 1062 O O . ALA A 1 135 ? -2.170 4.700 16.090 1.00 95.62 135 ALA A O 1
ATOM 1063 N N . LEU A 1 136 ? -0.389 5.426 14.949 1.00 95.25 136 LEU A N 1
ATOM 1064 C CA . LEU A 1 136 ? 0.147 4.081 14.677 1.00 95.25 136 LEU A CA 1
ATOM 1065 C C . LEU A 1 136 ? 0.648 3.349 15.936 1.00 95.25 136 LEU A C 1
ATOM 1067 O O . LEU A 1 136 ? 0.670 2.118 15.959 1.00 95.25 136 LEU A O 1
ATOM 1071 N N . LYS A 1 137 ? 1.071 4.083 16.969 1.00 94.50 137 LYS A N 1
ATOM 1072 C CA . LYS A 1 137 ? 1.482 3.508 18.259 1.00 94.50 137 LYS A CA 1
ATOM 1073 C C . LYS A 1 137 ? 0.296 3.205 19.171 1.00 94.50 137 LYS A C 1
ATOM 1075 O O . LYS A 1 137 ? 0.377 2.264 19.961 1.00 94.50 137 LYS A O 1
ATOM 1080 N N . ASP A 1 138 ? -0.765 3.995 19.064 1.00 95.31 138 ASP A N 1
ATOM 1081 C CA . ASP A 1 138 ? -1.955 3.875 19.904 1.00 95.31 138 ASP A CA 1
ATOM 1082 C C . ASP A 1 138 ? -2.989 2.903 19.332 1.00 95.31 138 ASP A C 1
ATOM 1084 O O . ASP A 1 138 ? -3.777 2.349 20.097 1.00 95.31 138 ASP A O 1
ATOM 1088 N N . ALA A 1 139 ? -2.975 2.659 18.020 1.00 96.94 139 ALA A N 1
ATOM 1089 C CA . ALA A 1 139 ? -3.867 1.705 17.374 1.00 96.94 139 ALA A CA 1
ATOM 1090 C C . ALA A 1 139 ? -3.697 0.285 17.939 1.00 96.94 139 ALA A C 1
ATOM 1092 O O . ALA A 1 139 ? -2.583 -0.211 18.130 1.00 96.94 139 ALA A O 1
ATOM 1093 N N . ASP A 1 140 ? -4.820 -0.389 18.171 1.00 96.88 140 ASP A N 1
ATOM 1094 C CA . ASP A 1 140 ? -4.888 -1.806 18.540 1.00 96.88 140 ASP A CA 1
ATOM 1095 C C . ASP A 1 140 ? -5.028 -2.715 17.308 1.00 96.88 140 ASP A C 1
ATOM 1097 O O . ASP A 1 140 ? -4.584 -3.864 17.329 1.00 96.88 140 ASP A O 1
ATOM 1101 N N . VAL A 1 141 ? -5.560 -2.185 16.205 1.00 98.00 141 VAL A N 1
ATOM 1102 C CA . VAL A 1 141 ? -5.589 -2.832 14.891 1.00 98.00 141 VAL A CA 1
ATOM 1103 C C . VAL A 1 141 ? -5.110 -1.855 13.823 1.00 98.00 141 VAL A C 1
ATOM 1105 O O . VAL A 1 141 ? -5.639 -0.755 13.696 1.00 98.00 141 VAL A O 1
ATOM 1108 N N . VAL A 1 142 ? -4.127 -2.266 13.019 1.00 97.56 142 VAL A N 1
ATOM 1109 C CA . VAL A 1 142 ? -3.633 -1.487 11.875 1.00 97.56 142 VAL A CA 1
ATOM 1110 C C . VAL A 1 142 ? -3.850 -2.272 10.590 1.00 97.56 142 VAL A C 1
ATOM 1112 O O . VAL A 1 142 ? -3.312 -3.365 10.422 1.00 97.56 142 VAL A O 1
ATOM 1115 N N . ILE A 1 143 ? -4.609 -1.694 9.664 1.00 97.31 143 ILE A N 1
ATOM 1116 C CA . ILE A 1 143 ? -4.878 -2.255 8.342 1.00 97.31 143 ILE A CA 1
ATOM 1117 C C . ILE A 1 143 ? -3.975 -1.551 7.332 1.00 97.31 143 ILE A C 1
ATOM 1119 O O . ILE A 1 143 ? -4.106 -0.355 7.077 1.00 97.31 143 ILE A O 1
ATOM 1123 N N . LEU A 1 144 ? -3.049 -2.295 6.747 1.00 96.56 144 LEU A N 1
ATOM 1124 C CA . LEU A 1 144 ? -2.165 -1.855 5.678 1.00 96.56 144 LEU A CA 1
ATOM 1125 C C . LEU A 1 144 ? -2.766 -2.310 4.349 1.00 96.56 144 LEU A C 1
ATOM 1127 O O . LEU A 1 144 ? -2.674 -3.482 4.000 1.00 96.56 144 LEU A O 1
ATOM 1131 N N . ALA A 1 145 ? -3.391 -1.398 3.610 1.00 95.56 145 ALA A N 1
ATOM 1132 C CA . ALA A 1 145 ? -4.030 -1.718 2.338 1.00 95.56 145 ALA A CA 1
ATOM 1133 C C . ALA A 1 145 ? -3.271 -1.076 1.173 1.00 95.56 145 ALA A C 1
ATOM 1135 O O . ALA A 1 145 ? -3.214 0.146 1.016 1.00 95.56 145 ALA A O 1
ATOM 1136 N N . GLY A 1 146 ? -2.651 -1.920 0.350 1.00 93.31 146 GLY A N 1
ATOM 1137 C CA . GLY A 1 146 ? -1.825 -1.508 -0.777 1.00 93.31 146 GLY A CA 1
ATOM 1138 C C . GLY A 1 146 ? -0.528 -0.798 -0.379 1.00 93.31 146 GLY A C 1
ATOM 1139 O O . GLY A 1 146 ? -0.035 0.067 -1.115 1.00 93.31 146 GLY A O 1
ATOM 1140 N N . THR A 1 147 ? -0.012 -1.124 0.806 1.00 92.75 147 THR A N 1
ATOM 1141 C CA . THR A 1 147 ? 1.271 -0.667 1.341 1.00 92.75 147 THR A CA 1
ATOM 1142 C C . THR A 1 147 ? 1.935 -1.790 2.128 1.00 92.75 147 THR A C 1
ATOM 1144 O O . THR A 1 147 ? 1.268 -2.622 2.739 1.00 92.75 147 THR A O 1
ATOM 1147 N N . VAL A 1 148 ? 3.263 -1.762 2.165 1.00 91.56 148 VAL A N 1
ATOM 1148 C CA . VAL A 1 148 ? 4.099 -2.692 2.932 1.00 91.56 148 VAL A CA 1
ATOM 1149 C C . VAL A 1 148 ? 4.892 -1.942 3.999 1.00 91.56 148 VAL A C 1
ATOM 1151 O O . VAL A 1 148 ? 5.047 -0.719 3.923 1.00 91.56 148 VAL A O 1
ATOM 1154 N N . CYS A 1 149 ? 5.401 -2.671 4.993 1.00 91.62 149 CYS A N 1
ATOM 1155 C CA . CYS A 1 149 ? 6.273 -2.147 6.047 1.00 91.62 149 CYS A CA 1
ATOM 1156 C C . CYS A 1 149 ? 7.687 -1.846 5.521 1.00 91.62 149 CYS A C 1
ATOM 1158 O O . CYS A 1 149 ? 8.652 -2.505 5.896 1.00 91.62 149 CYS A O 1
ATOM 1160 N N . ASP A 1 150 ? 7.814 -0.835 4.663 1.00 90.50 150 ASP A N 1
ATOM 1161 C CA . ASP A 1 150 ? 9.102 -0.346 4.163 1.00 90.50 150 ASP A CA 1
ATOM 1162 C C . ASP A 1 150 ? 9.713 0.741 5.074 1.00 90.50 150 ASP A C 1
ATOM 1164 O O . ASP A 1 150 ? 9.244 1.009 6.189 1.00 90.50 150 ASP A O 1
ATOM 1168 N N . PHE A 1 151 ? 10.774 1.400 4.600 1.00 90.69 151 PHE A N 1
ATOM 1169 C CA . PHE A 1 151 ? 11.454 2.481 5.317 1.00 90.69 151 PHE A CA 1
ATOM 1170 C C . PHE A 1 151 ? 10.521 3.637 5.725 1.00 90.69 151 PHE A C 1
ATOM 1172 O O . PHE A 1 151 ? 10.757 4.276 6.750 1.00 90.69 151 PHE A O 1
ATOM 1179 N N . ARG A 1 152 ? 9.426 3.888 4.991 1.00 86.00 152 ARG A N 1
ATOM 1180 C CA . ARG A 1 152 ? 8.439 4.941 5.302 1.00 86.00 152 ARG A CA 1
ATOM 1181 C C . ARG A 1 152 ? 7.593 4.591 6.524 1.00 86.00 152 ARG A C 1
ATOM 1183 O O . ARG A 1 152 ? 7.006 5.480 7.137 1.00 86.00 152 ARG A O 1
ATOM 1190 N N . LEU A 1 153 ? 7.534 3.308 6.874 1.00 90.12 153 LEU A N 1
ATOM 1191 C CA . LEU A 1 153 ? 6.949 2.781 8.106 1.00 90.12 153 LEU A CA 1
ATOM 1192 C C . LEU A 1 153 ? 8.025 2.326 9.104 1.00 90.12 153 LEU A C 1
ATOM 1194 O O . LEU A 1 153 ? 7.729 1.603 10.053 1.00 90.12 153 LEU A O 1
ATOM 1198 N N . GLY A 1 154 ? 9.286 2.721 8.899 1.00 90.56 154 GLY A N 1
ATOM 1199 C CA . GLY A 1 154 ? 10.400 2.321 9.756 1.00 90.56 154 GLY A CA 1
ATOM 1200 C C . GLY A 1 154 ? 10.541 0.803 9.878 1.00 90.56 154 GLY A C 1
ATOM 1201 O O . GLY A 1 154 ? 10.892 0.320 10.954 1.00 90.56 154 GLY A O 1
ATOM 1202 N N . TYR A 1 155 ? 10.211 0.060 8.816 1.00 91.94 155 TYR A N 1
ATOM 1203 C CA . TYR A 1 155 ? 10.201 -1.405 8.802 1.00 91.94 155 TYR A CA 1
ATOM 1204 C C . TYR A 1 155 ? 9.306 -2.012 9.895 1.00 91.94 155 TYR A C 1
ATOM 1206 O O . TYR A 1 155 ? 9.679 -2.964 10.575 1.00 91.94 155 TYR A O 1
ATOM 1214 N N . GLY A 1 156 ? 8.145 -1.395 10.138 1.00 91.19 156 GLY A N 1
ATOM 1215 C CA . GLY A 1 156 ? 7.178 -1.835 11.146 1.00 91.19 156 GLY A CA 1
ATOM 1216 C C . GLY A 1 156 ? 7.500 -1.396 12.579 1.00 91.19 156 GLY A C 1
ATOM 1217 O O . GLY A 1 156 ? 6.640 -1.507 13.445 1.00 91.19 156 GLY A O 1
ATOM 1218 N N . LYS A 1 157 ? 8.679 -0.811 12.850 1.00 91.31 157 LYS A N 1
ATOM 1219 C CA . LYS A 1 157 ? 9.063 -0.341 14.201 1.00 91.31 157 LYS A CA 1
ATOM 1220 C C . LYS A 1 157 ? 8.165 0.771 14.749 1.00 91.31 157 LYS A C 1
ATOM 1222 O O . LYS A 1 157 ? 8.181 1.038 15.947 1.00 91.31 157 LYS A O 1
ATOM 1227 N N . VAL A 1 158 ? 7.439 1.460 13.870 1.00 91.94 158 VAL A N 1
ATOM 1228 C CA . VAL A 1 158 ? 6.488 2.514 14.250 1.00 91.94 158 VAL A CA 1
ATOM 1229 C C . VAL A 1 158 ? 5.151 1.956 14.737 1.00 91.94 158 VAL A C 1
ATOM 1231 O O . VAL A 1 158 ? 4.412 2.690 15.384 1.00 91.94 158 VAL A O 1
ATOM 1234 N N . LEU A 1 159 ? 4.845 0.694 14.420 1.00 93.50 159 LEU A N 1
ATOM 1235 C CA . LEU A 1 159 ? 3.613 0.029 14.830 1.00 93.50 159 LEU A CA 1
ATOM 1236 C C . LEU A 1 159 ? 3.716 -0.407 16.291 1.00 93.50 159 LEU A C 1
ATOM 1238 O O . LEU A 1 159 ? 4.784 -0.795 16.775 1.00 93.50 159 LEU A O 1
ATOM 1242 N N . SER A 1 160 ? 2.591 -0.372 16.998 1.00 92.31 160 SER A N 1
ATOM 1243 C CA . SER A 1 160 ? 2.524 -0.900 18.356 1.00 92.31 160 SER A CA 1
ATOM 1244 C C . SER A 1 160 ? 2.813 -2.399 18.374 1.00 92.31 160 SER A C 1
ATOM 1246 O O . SER A 1 160 ? 2.198 -3.161 17.630 1.00 92.31 160 SER A O 1
ATOM 1248 N N . ARG A 1 161 ? 3.665 -2.862 19.296 1.00 90.94 161 ARG A N 1
ATOM 1249 C CA . ARG A 1 161 ? 3.903 -4.306 19.505 1.00 90.94 161 ARG A CA 1
ATOM 1250 C C . ARG A 1 161 ? 2.650 -5.071 19.937 1.00 90.94 161 ARG A C 1
ATOM 1252 O O . ARG A 1 161 ? 2.624 -6.290 19.837 1.00 90.94 161 ARG A O 1
ATOM 1259 N N . LYS A 1 162 ? 1.650 -4.360 20.464 1.00 90.06 162 LYS A N 1
ATOM 1260 C CA . LYS A 1 162 ? 0.361 -4.925 20.876 1.00 90.06 162 LYS A CA 1
ATOM 1261 C C . LYS A 1 162 ? -0.682 -4.888 19.757 1.00 90.06 162 LYS A C 1
ATOM 1263 O O . LYS A 1 162 ? -1.724 -5.516 19.908 1.00 90.06 162 LYS A O 1
ATOM 1268 N N . SER A 1 163 ? -0.421 -4.153 18.672 1.00 94.38 163 SER A N 1
ATOM 1269 C CA . SER A 1 163 ? -1.377 -4.032 17.573 1.00 94.38 163 SER A CA 1
ATOM 1270 C C . SER A 1 163 ? -1.441 -5.312 16.749 1.00 94.38 163 SER A C 1
ATOM 1272 O O . SER A 1 163 ? -0.416 -5.932 16.458 1.00 94.38 163 SER A O 1
ATOM 1274 N N . LYS A 1 164 ? -2.648 -5.692 16.334 1.00 96.44 164 LYS A N 1
ATOM 1275 C CA . LYS A 1 164 ? -2.839 -6.675 15.268 1.00 96.44 164 LYS A CA 1
ATOM 1276 C C . LYS A 1 164 ? -2.652 -5.968 13.932 1.00 96.44 164 LYS A C 1
ATOM 1278 O O . LYS A 1 164 ? -3.292 -4.952 13.674 1.00 96.44 164 LYS A O 1
ATOM 1283 N N . VAL A 1 165 ? -1.791 -6.511 13.079 1.00 95.94 165 VAL A N 1
ATOM 1284 C CA . VAL A 1 165 ? -1.519 -5.945 11.755 1.00 95.94 165 VAL A CA 1
ATOM 1285 C C . VAL A 1 165 ? -2.205 -6.798 10.699 1.00 95.94 165 VAL A C 1
ATOM 1287 O O . VAL A 1 165 ? -1.949 -7.997 10.605 1.00 95.94 165 VAL A O 1
ATOM 1290 N N . ILE A 1 166 ? -3.074 -6.174 9.911 1.00 95.75 166 ILE A N 1
ATOM 1291 C CA . ILE A 1 166 ? -3.741 -6.783 8.760 1.00 95.75 166 ILE A CA 1
ATOM 1292 C C . ILE A 1 166 ? -3.084 -6.217 7.505 1.00 95.75 166 ILE A C 1
ATOM 1294 O O . ILE A 1 166 ? -2.988 -5.003 7.353 1.00 95.75 166 ILE A O 1
ATOM 1298 N N . SER A 1 167 ? -2.625 -7.087 6.610 1.00 93.94 167 SER A N 1
ATOM 1299 C CA . SER A 1 167 ? -1.961 -6.704 5.363 1.00 93.94 167 SER A CA 1
ATOM 1300 C C . SER A 1 167 ? -2.828 -7.128 4.184 1.00 93.94 167 SER A C 1
ATOM 1302 O O . SER A 1 167 ? -3.114 -8.311 4.026 1.00 93.94 167 SER A O 1
ATOM 1304 N N . ILE A 1 168 ? -3.263 -6.163 3.376 1.00 92.94 168 ILE A N 1
ATOM 1305 C CA . ILE A 1 168 ? -4.049 -6.378 2.160 1.00 92.94 168 ILE A CA 1
ATOM 1306 C C . ILE A 1 168 ? -3.188 -5.913 0.990 1.00 92.94 168 ILE A C 1
ATOM 1308 O O . ILE A 1 168 ? -3.096 -4.715 0.709 1.00 92.94 168 ILE A O 1
ATOM 1312 N N . ASN A 1 169 ? -2.536 -6.862 0.322 1.00 89.88 169 ASN A N 1
ATOM 1313 C CA . ASN A 1 169 ? -1.660 -6.609 -0.817 1.00 89.88 169 ASN A CA 1
ATOM 1314 C C . ASN A 1 169 ? -2.004 -7.527 -1.990 1.00 89.88 169 ASN A C 1
ATOM 1316 O O . ASN A 1 169 ? -2.701 -8.527 -1.844 1.00 89.88 169 ASN A O 1
ATOM 1320 N N . ARG A 1 170 ? -1.542 -7.130 -3.178 1.00 85.44 170 ARG A N 1
ATOM 1321 C CA . ARG A 1 170 ? -1.801 -7.851 -4.433 1.00 85.44 170 ARG A CA 1
ATOM 1322 C C . ARG A 1 170 ? -0.907 -9.072 -4.624 1.00 85.44 170 ARG A C 1
ATOM 1324 O O . ARG A 1 170 ? -1.162 -9.858 -5.529 1.00 85.44 170 ARG A O 1
ATOM 1331 N N . ASP A 1 171 ? 0.132 -9.177 -3.810 1.00 79.50 171 ASP A N 1
ATOM 1332 C CA . ASP A 1 171 ? 1.096 -10.262 -3.822 1.00 79.50 171 ASP A CA 1
ATOM 1333 C C . ASP A 1 171 ? 1.283 -10.786 -2.392 1.00 79.50 171 ASP A C 1
ATOM 1335 O O . ASP A 1 171 ? 1.121 -10.034 -1.424 1.00 79.50 171 ASP A O 1
ATOM 1339 N N . TYR A 1 172 ? 1.574 -12.080 -2.286 1.00 63.09 172 TYR A N 1
ATOM 1340 C CA . TYR A 1 172 ? 1.833 -12.790 -1.035 1.00 63.09 172 TYR A CA 1
ATOM 1341 C C . TYR A 1 172 ? 3.307 -12.710 -0.601 1.00 63.09 172 TYR A C 1
ATOM 1343 O O . TYR A 1 172 ? 3.612 -13.107 0.525 1.00 63.09 172 TYR A O 1
ATOM 1351 N N . SER A 1 173 ? 4.187 -12.227 -1.489 1.00 49.88 173 SER A N 1
ATOM 1352 C CA . SER A 1 173 ? 5.638 -12.074 -1.290 1.00 49.88 173 SER A CA 1
ATOM 1353 C C . SER A 1 173 ? 6.028 -10.998 -0.276 1.00 49.88 173 SER A C 1
ATOM 1355 O O . SER A 1 173 ? 5.421 -9.900 -0.291 1.00 49.88 173 SER A O 1
#